Protein AF-A0A6C0LXQ4-F1 (afdb_monomer)

Mean predicted aligned error: 10.53 Å

pLDDT: mean 84.61, std 10.76, range [49.88, 97.81]

Foldseek 3Di:
DVVVVVVVVVVVVVVCPPPVNVVVCCVVPVVVVCVVVCVVCVVVVVVVVVVVVVVVVVVVVVVVVVVVVVVVVVVVD

Radius of gyration: 28.53 Å; Cα contacts (8 Å, |Δi|>4): 8; chains: 1; bounding box: 80×29×54 Å

Solvent-accessible surface area (backbone atoms only — not comparable to full-atom values): 4245 Å² total; per-residue (Å²): 118,68,65,62,54,52,52,51,50,50,54,49,50,56,55,45,65,35,64,77,43,42,55,46,45,40,63,72,48,48,45,54,51,50,52,54,51,49,63,62,44,46,63,54,52,50,53,51,49,52,52,47,52,51,53,50,52,50,51,51,50,53,51,52,51,52,54,53,51,55,55,54,59,66,72,77,110

Secondary structure (DSSP, 8-state):
-HHHHHHHHHHHHHHHTSHHHHHHHIIIIIHHHHHHHHHHHHHHHHHHHHHHHHHHHHHHHHHHHHHHHHHHHHH--

Organism: NCBI:txid1070528

Sequence (77 aa):
MSSIITELLNKLLVEFKKEKNMTRIQKEVVDPIIHYSFKQMYPYILVTLILFCLTFILALLILLLLLKNNKYTNSLS

Structure (mmCIF, N/CA/C/O backbone):
data_AF-A0A6C0LXQ4-F1
#
_entry.id   AF-A0A6C0LXQ4-F1
#
loop_
_atom_site.group_PDB
_atom_site.id
_atom_site.type_symbol
_atom_site.label_atom_id
_atom_site.label_alt_id
_atom_site.label_comp_id
_atom_site.label_asym_id
_atom_site.label_entity_id
_atom_site.label_seq_id
_atom_site.pdbx_PDB_ins_code
_atom_site.Cartn_x
_atom_site.Cartn_y
_atom_site.Cartn_z
_atom_site.occupancy
_atom_site.B_iso_or_equiv
_atom_site.auth_seq_id
_atom_site.auth_comp_id
_atom_site.auth_asym_id
_atom_site.auth_atom_id
_atom_site.pdbx_PDB_model_num
ATOM 1 N N . MET A 1 1 ? -45.030 9.782 12.761 1.00 52.12 1 MET A N 1
ATOM 2 C CA . MET A 1 1 ? -44.436 8.452 12.488 1.00 52.12 1 MET A CA 1
ATOM 3 C C . MET A 1 1 ? -42.927 8.537 12.256 1.00 52.12 1 MET A C 1
ATOM 5 O O . MET A 1 1 ? -42.209 7.725 12.818 1.00 52.12 1 MET A O 1
ATOM 9 N N . SER A 1 2 ? -42.422 9.550 11.539 1.00 71.19 2 SER A N 1
ATOM 10 C CA . SER A 1 2 ? -40.975 9.790 11.387 1.00 71.19 2 SER A CA 1
ATOM 11 C C . SER A 1 2 ? -40.253 10.173 12.689 1.00 71.1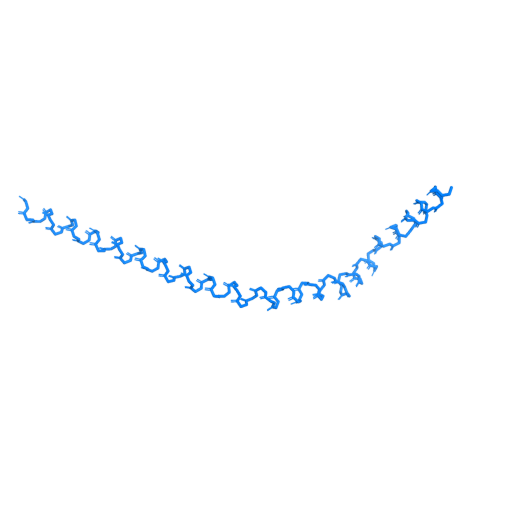9 2 SER A C 1
ATOM 13 O O . SER A 1 2 ? -39.136 9.720 12.896 1.00 71.19 2 SER A O 1
ATOM 15 N N . SER A 1 3 ? -40.879 10.932 13.599 1.00 76.25 3 SER A N 1
ATOM 16 C CA . SER A 1 3 ? -40.219 11.392 14.839 1.00 76.25 3 SER A CA 1
ATOM 17 C C . SER A 1 3 ? -39.764 10.256 15.761 1.00 76.25 3 SER A C 1
ATOM 19 O O . SER A 1 3 ? -38.675 10.323 16.320 1.00 76.25 3 SER A O 1
ATOM 21 N N . ILE A 1 4 ? -40.559 9.188 15.862 1.00 82.31 4 ILE A N 1
ATOM 22 C CA . ILE A 1 4 ? -40.269 8.016 16.702 1.00 82.31 4 ILE A CA 1
ATOM 23 C C . ILE A 1 4 ? -39.069 7.242 16.142 1.00 82.31 4 ILE A C 1
ATOM 25 O O . ILE A 1 4 ? -38.214 6.778 16.891 1.00 82.31 4 ILE A O 1
ATOM 29 N N . ILE A 1 5 ? -38.978 7.140 14.812 1.00 83.12 5 ILE A N 1
ATOM 30 C CA . ILE A 1 5 ? -37.847 6.505 14.126 1.00 83.12 5 ILE A CA 1
ATOM 31 C C . ILE A 1 5 ? -36.574 7.326 14.357 1.00 83.12 5 ILE A C 1
ATOM 33 O O . ILE A 1 5 ? -35.524 6.757 14.645 1.00 83.12 5 ILE A O 1
ATOM 37 N N . THR A 1 6 ? -36.668 8.656 14.303 1.00 83.50 6 THR A N 1
ATOM 38 C CA . THR A 1 6 ? -35.535 9.548 14.570 1.00 83.50 6 THR A CA 1
ATOM 39 C C . THR A 1 6 ? -35.072 9.477 16.028 1.00 83.50 6 THR A C 1
ATOM 41 O O . THR A 1 6 ? -33.871 9.446 16.284 1.00 83.50 6 THR A O 1
ATOM 44 N N . GLU A 1 7 ? -35.987 9.398 16.998 1.00 84.00 7 GLU A N 1
ATOM 45 C CA . GLU A 1 7 ? -35.638 9.215 18.415 1.00 84.00 7 GLU A CA 1
ATOM 46 C C . GLU A 1 7 ? -34.999 7.852 18.696 1.00 84.00 7 GLU A C 1
ATOM 48 O O . GLU A 1 7 ? -34.007 7.777 19.425 1.00 84.00 7 GLU A O 1
ATOM 53 N N . LEU A 1 8 ? -35.520 6.781 18.090 1.00 83.25 8 LEU A N 1
ATOM 54 C CA . LEU A 1 8 ? -34.924 5.447 18.173 1.00 83.25 8 LEU A CA 1
ATOM 55 C C . LEU A 1 8 ? -33.523 5.420 17.557 1.00 83.25 8 LEU A C 1
ATOM 57 O O . LEU A 1 8 ? -32.598 4.901 18.181 1.00 83.25 8 LEU A O 1
ATOM 61 N N . LEU A 1 9 ? -33.340 6.031 16.383 1.00 81.19 9 LEU A N 1
ATOM 62 C CA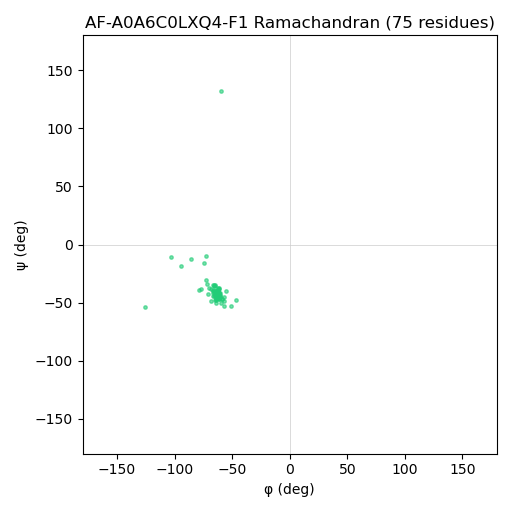 . LEU A 1 9 ? -32.029 6.178 15.748 1.00 81.19 9 LEU A CA 1
ATOM 63 C C . LEU A 1 9 ? -31.064 6.987 16.615 1.00 81.19 9 LEU A C 1
ATOM 65 O O . LEU A 1 9 ? -29.910 6.596 16.754 1.00 81.19 9 LEU A O 1
ATOM 69 N N . ASN A 1 10 ? -31.523 8.069 17.244 1.00 82.38 10 ASN A N 1
ATOM 70 C CA . ASN A 1 10 ? -30.691 8.870 18.140 1.00 82.38 10 ASN A CA 1
ATOM 71 C C . ASN A 1 10 ? -30.259 8.084 19.382 1.00 82.38 10 ASN A C 1
ATOM 73 O O . ASN A 1 10 ? -29.084 8.120 19.746 1.00 82.38 10 ASN A O 1
ATOM 77 N N . LYS A 1 11 ? -31.164 7.326 20.012 1.00 80.94 11 LYS A N 1
ATOM 78 C CA . LYS A 1 11 ? -30.810 6.450 21.141 1.00 80.94 11 LYS A CA 1
ATOM 79 C C . LYS A 1 11 ? -29.822 5.361 20.736 1.00 80.94 11 LYS A C 1
ATOM 81 O O . LYS A 1 11 ? -28.833 5.154 21.437 1.00 80.94 11 LYS A O 1
ATOM 86 N N . LEU A 1 12 ? -30.053 4.725 19.588 1.00 78.69 12 LEU A N 1
ATOM 87 C CA . LEU A 1 12 ? -29.145 3.726 19.034 1.00 78.69 12 LEU A CA 1
ATOM 88 C C . LEU A 1 12 ? -27.777 4.327 18.722 1.00 78.69 12 LEU A C 1
ATOM 90 O O . LEU A 1 12 ? -26.777 3.723 19.079 1.00 78.69 12 LEU A O 1
ATOM 94 N N . LEU A 1 13 ? -27.707 5.529 18.144 1.00 77.38 13 LEU A N 1
ATOM 95 C CA . LEU A 1 13 ? -26.451 6.235 17.871 1.00 77.38 13 LEU A CA 1
ATOM 96 C C . LEU A 1 13 ? -25.677 6.571 19.149 1.00 77.38 13 LEU A C 1
ATOM 98 O O . LEU A 1 13 ? -24.453 6.440 19.172 1.00 77.38 13 LEU A O 1
ATOM 102 N N . VAL A 1 14 ? -26.368 6.981 20.215 1.00 81.31 14 VAL A N 1
ATOM 103 C CA . VAL A 1 14 ? -25.748 7.229 21.527 1.00 81.31 14 VAL A CA 1
ATOM 104 C C . VAL A 1 14 ? -25.176 5.935 22.111 1.00 81.31 14 VAL A C 1
ATOM 106 O O . VAL A 1 14 ? -24.070 5.939 22.649 1.00 81.31 14 VAL A O 1
ATOM 109 N N . GLU A 1 15 ? -25.876 4.809 21.964 1.00 76.12 15 GLU A N 1
ATOM 110 C CA . GLU A 1 15 ? -25.371 3.495 22.373 1.00 76.12 15 GLU A CA 1
ATOM 111 C C . GLU A 1 15 ? -24.257 2.956 21.474 1.00 76.12 15 GLU A C 1
ATOM 113 O O . GLU A 1 15 ? -23.338 2.305 21.967 1.00 76.12 15 GLU A O 1
ATOM 118 N N . PHE A 1 16 ? -24.296 3.249 20.177 1.00 74.50 16 PHE A N 1
ATOM 119 C CA . PHE A 1 16 ? -23.261 2.879 19.213 1.00 74.50 16 PHE A CA 1
ATOM 120 C C . PHE A 1 16 ? -21.953 3.621 19.493 1.00 74.50 16 PHE A C 1
ATOM 122 O O . PHE A 1 16 ? -20.876 3.036 19.419 1.00 74.50 16 PHE A O 1
ATOM 129 N N . LYS A 1 17 ? -22.053 4.902 19.868 1.00 74.75 17 LYS A N 1
ATOM 130 C CA . LYS A 1 17 ? -20.909 5.754 20.213 1.00 74.75 17 LYS A CA 1
ATOM 131 C C . LYS A 1 17 ? -20.265 5.425 21.559 1.00 74.75 17 LYS A C 1
ATOM 133 O O . LYS A 1 17 ? -19.191 5.956 21.833 1.00 74.75 17 LYS A O 1
ATOM 138 N N . LYS A 1 18 ? -20.866 4.575 22.401 1.00 86.44 18 LYS A N 1
ATOM 139 C CA . LYS A 1 18 ? -20.182 4.090 23.611 1.00 86.44 18 LYS A CA 1
ATOM 140 C C . LYS A 1 18 ? -18.907 3.364 23.193 1.00 86.44 18 LYS A C 1
ATOM 142 O O . LYS A 1 18 ? -18.968 2.481 22.340 1.00 86.44 18 LYS A O 1
ATOM 147 N N . GLU A 1 19 ? -17.784 3.689 23.835 1.00 75.06 19 GLU A N 1
ATOM 148 C CA . GLU A 1 19 ? -16.463 3.139 23.491 1.00 75.06 19 GLU A CA 1
ATOM 149 C C . GLU A 1 19 ? -16.496 1.624 23.297 1.00 75.06 19 GLU A C 1
ATOM 151 O O . GLU A 1 19 ? -16.063 1.140 22.261 1.00 75.06 19 GLU A O 1
ATOM 156 N N . LYS A 1 20 ? -17.121 0.887 24.223 1.00 77.25 20 LYS A N 1
ATOM 157 C CA . LYS A 1 20 ? -17.250 -0.578 24.164 1.00 77.25 20 LYS A CA 1
ATOM 158 C C . LYS A 1 20 ? -17.890 -1.092 22.866 1.00 77.25 20 LYS A C 1
ATOM 160 O O . LYS A 1 20 ? -17.469 -2.122 22.343 1.00 77.25 20 LYS A O 1
ATOM 165 N N . ASN A 1 21 ? -18.911 -0.401 22.361 1.00 77.19 21 ASN A N 1
ATOM 166 C CA . ASN A 1 21 ? -19.598 -0.779 21.128 1.00 77.19 21 ASN A CA 1
ATOM 167 C C . ASN A 1 21 ? -18.782 -0.353 19.908 1.00 77.19 21 ASN A C 1
ATOM 169 O O . ASN A 1 21 ? -18.633 -1.148 18.984 1.00 77.19 21 ASN A O 1
ATOM 173 N N . MET A 1 22 ? -18.162 0.829 19.954 1.00 79.19 22 MET A N 1
ATOM 174 C CA . MET A 1 22 ? -17.232 1.305 18.928 1.00 79.19 22 MET A CA 1
ATOM 175 C C . MET A 1 22 ? -16.065 0.327 18.718 1.00 79.19 22 MET A C 1
ATOM 177 O O . MET A 1 22 ? -15.752 -0.019 17.581 1.00 79.19 22 MET A O 1
ATOM 181 N N . THR A 1 23 ? -15.463 -0.186 19.798 1.00 80.50 23 THR A N 1
ATOM 182 C CA . THR A 1 23 ? -14.376 -1.177 19.712 1.00 80.50 23 THR A CA 1
ATOM 183 C C . THR A 1 23 ? -14.857 -2.493 19.104 1.00 80.50 23 THR A C 1
ATOM 185 O O . THR A 1 23 ? -14.123 -3.154 18.372 1.00 80.50 23 THR A O 1
ATOM 188 N N . ARG A 1 24 ? -16.105 -2.880 19.392 1.00 80.75 24 ARG A N 1
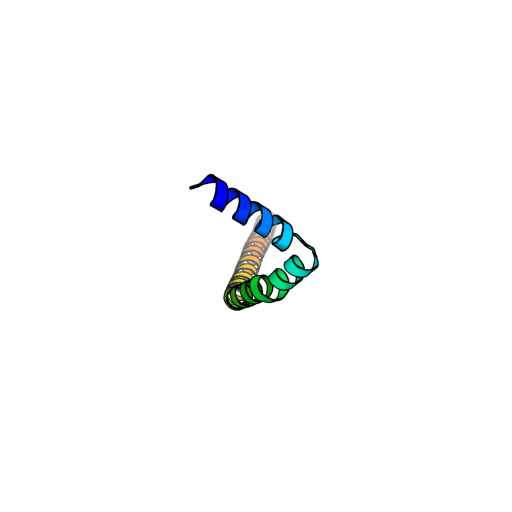ATOM 189 C CA . ARG A 1 24 ? -16.738 -4.072 18.821 1.00 80.75 24 ARG A CA 1
ATOM 190 C C . ARG A 1 24 ? -16.970 -3.926 17.322 1.00 80.75 24 ARG A C 1
ATOM 192 O O . ARG A 1 24 ? -16.630 -4.830 16.576 1.00 80.75 24 ARG A O 1
ATOM 199 N N . ILE A 1 25 ? -17.472 -2.776 16.878 1.00 82.19 25 ILE A N 1
ATOM 200 C CA . ILE A 1 25 ? -17.672 -2.469 15.455 1.00 82.19 25 ILE A CA 1
ATOM 201 C C . ILE A 1 25 ? -16.331 -2.414 14.727 1.00 82.19 25 ILE A C 1
ATOM 203 O O . ILE A 1 25 ? -16.216 -2.928 13.618 1.00 82.19 25 ILE A O 1
ATOM 207 N N . GLN A 1 26 ? -15.3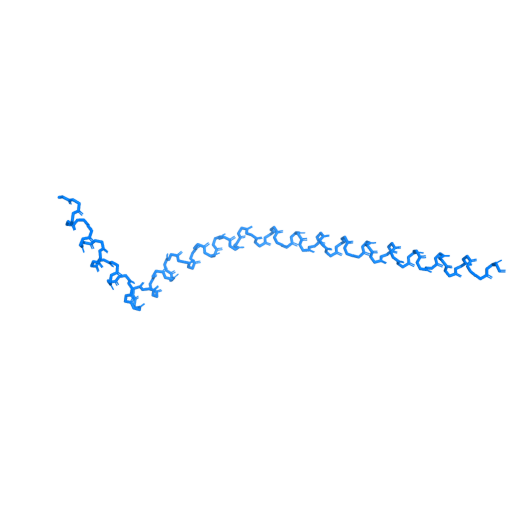02 -1.842 15.356 1.00 81.56 26 GLN A N 1
ATOM 208 C CA . GLN A 1 26 ? -13.955 -1.881 14.801 1.00 81.56 26 GLN A CA 1
ATOM 209 C C . GLN A 1 26 ? -13.495 -3.320 14.560 1.00 81.56 26 GLN A C 1
ATOM 211 O O . GLN A 1 26 ? -13.167 -3.661 13.432 1.00 81.56 26 GLN A O 1
ATOM 216 N N . LYS A 1 27 ? -13.568 -4.186 15.574 1.00 83.44 27 LYS A N 1
ATOM 217 C CA . LYS A 1 27 ? -13.110 -5.578 15.451 1.00 83.44 27 LYS A CA 1
ATOM 218 C C . LYS A 1 27 ? -13.976 -6.461 14.554 1.00 83.44 27 LYS A C 1
ATOM 220 O O . LYS A 1 27 ? -13.456 -7.333 13.871 1.00 83.44 27 LYS A O 1
ATOM 225 N N . GLU A 1 28 ? -15.292 -6.288 14.587 1.00 84.38 28 GLU A N 1
ATOM 226 C CA . GLU A 1 28 ? -16.227 -7.190 13.902 1.00 84.38 28 GLU A CA 1
ATOM 227 C C . GLU A 1 28 ? -16.623 -6.704 12.502 1.00 84.38 28 GLU A C 1
ATOM 229 O O . GLU A 1 28 ? -17.088 -7.504 11.696 1.00 84.38 28 GLU A O 1
ATOM 234 N N . VAL A 1 29 ? -16.433 -5.417 12.185 1.00 82.56 29 VAL A N 1
ATOM 235 C CA . VAL A 1 29 ? -16.840 -4.827 10.897 1.00 82.56 29 VAL A CA 1
ATOM 236 C C . VAL A 1 29 ? -15.671 -4.137 10.203 1.00 82.56 29 VAL A C 1
ATOM 238 O O . VAL A 1 29 ? -15.372 -4.455 9.055 1.00 82.56 29 VAL A O 1
ATOM 241 N N . VAL A 1 30 ? -14.980 -3.218 10.879 1.00 86.06 30 VAL A N 1
ATOM 242 C CA . VAL A 1 30 ? -13.906 -2.434 10.243 1.00 86.06 30 VAL A CA 1
ATOM 243 C C . VAL A 1 30 ? -12.705 -3.319 9.903 1.00 86.06 30 VAL A C 1
ATOM 245 O O . VAL A 1 30 ? -12.259 -3.311 8.759 1.00 86.06 30 VAL A O 1
ATOM 248 N N . ASP A 1 31 ? -12.232 -4.130 10.846 1.00 85.25 31 ASP A N 1
ATOM 249 C CA . ASP A 1 31 ? -11.109 -5.053 10.669 1.00 85.25 31 ASP A CA 1
ATOM 250 C C . ASP A 1 31 ? -11.329 -6.048 9.519 1.00 85.25 31 ASP A C 1
ATOM 252 O O . ASP A 1 31 ? -10.441 -6.151 8.673 1.00 85.25 31 ASP A O 1
ATOM 256 N N . PRO A 1 32 ? -12.470 -6.758 9.394 1.00 86.00 32 PRO A N 1
ATOM 257 C CA . PRO A 1 32 ? -12.685 -7.652 8.259 1.00 86.00 32 PRO A CA 1
ATOM 258 C C . PRO A 1 32 ? -12.797 -6.909 6.925 1.00 86.00 32 PRO A C 1
ATOM 260 O O . PRO A 1 32 ? -12.296 -7.420 5.924 1.00 86.00 32 PRO A O 1
ATOM 263 N N . ILE A 1 33 ? -13.384 -5.706 6.888 1.00 86.69 33 ILE A N 1
ATOM 264 C CA . ILE A 1 33 ? -13.439 -4.889 5.664 1.00 86.69 33 ILE A CA 1
ATOM 265 C C . ILE A 1 33 ? -12.033 -4.466 5.242 1.00 86.69 33 ILE A C 1
ATOM 267 O O . ILE A 1 33 ? -11.670 -4.627 4.075 1.00 86.69 33 ILE A O 1
ATOM 271 N N . ILE A 1 34 ? -11.230 -3.960 6.180 1.00 86.88 34 ILE A N 1
ATOM 272 C CA . ILE A 1 34 ? -9.827 -3.617 5.944 1.00 86.88 34 ILE A CA 1
ATOM 273 C C . ILE A 1 34 ? -9.080 -4.872 5.497 1.00 86.88 34 ILE A C 1
ATOM 275 O O . ILE A 1 34 ? -8.445 -4.859 4.450 1.00 86.88 34 ILE A O 1
ATOM 279 N N . HIS A 1 35 ? -9.203 -5.987 6.210 1.00 87.94 35 HIS A N 1
ATOM 280 C CA . HIS A 1 35 ? -8.494 -7.217 5.879 1.00 87.94 35 HIS A CA 1
ATOM 281 C C . HIS A 1 35 ? -8.823 -7.713 4.466 1.00 87.94 35 HIS A C 1
ATOM 283 O O . HIS A 1 35 ? -7.910 -8.005 3.698 1.00 87.94 35 HIS A O 1
ATOM 289 N N . TYR A 1 36 ? -10.101 -7.758 4.081 1.00 84.44 36 TYR A N 1
ATOM 290 C CA . TYR A 1 36 ? -10.504 -8.151 2.728 1.00 84.44 36 TYR A CA 1
ATOM 291 C C . TYR A 1 36 ? -10.035 -7.159 1.662 1.00 84.44 36 TYR A C 1
ATOM 293 O O . TYR A 1 36 ? -9.503 -7.580 0.632 1.00 84.44 36 TYR A O 1
ATOM 301 N N . SER A 1 37 ? -10.190 -5.859 1.919 1.00 84.88 37 SER A N 1
ATOM 302 C CA . SER A 1 37 ? -9.805 -4.807 0.974 1.00 84.88 37 SER A CA 1
ATOM 303 C C . SER A 1 37 ? -8.297 -4.817 0.748 1.00 84.88 37 SER A C 1
ATOM 305 O O . SER A 1 37 ? -7.840 -4.915 -0.385 1.00 84.88 37 SER A O 1
ATOM 307 N N . PHE A 1 38 ? -7.505 -4.822 1.821 1.00 84.00 38 PHE A N 1
ATOM 308 C CA . PHE A 1 38 ? -6.048 -4.875 1.737 1.00 84.00 38 PHE A CA 1
ATOM 309 C C . PHE A 1 38 ? -5.552 -6.199 1.158 1.00 84.00 38 PHE A C 1
ATOM 311 O O . PHE A 1 38 ? -4.593 -6.186 0.396 1.00 84.00 38 PHE A O 1
ATOM 318 N N . LYS A 1 39 ? -6.212 -7.332 1.431 1.00 84.81 39 LYS A N 1
ATOM 319 C CA . LYS A 1 39 ? -5.860 -8.623 0.821 1.00 84.81 39 LYS A CA 1
ATOM 320 C C . LYS A 1 39 ? -6.024 -8.605 -0.698 1.00 84.81 39 LYS A C 1
ATOM 322 O O . LYS A 1 39 ? -5.188 -9.170 -1.397 1.00 84.81 39 LYS A O 1
ATOM 327 N N . GLN A 1 40 ? -7.067 -7.951 -1.211 1.00 87.50 40 GLN A N 1
ATOM 328 C CA . GLN A 1 40 ? -7.240 -7.777 -2.653 1.00 87.50 40 GLN A CA 1
ATOM 329 C C . GLN A 1 40 ? -6.325 -6.697 -3.221 1.00 87.50 40 GLN A C 1
ATOM 331 O O . GLN A 1 40 ? -5.784 -6.890 -4.300 1.00 87.50 40 GLN A O 1
ATOM 336 N N . MET A 1 41 ? -6.106 -5.590 -2.511 1.00 88.19 41 MET A N 1
ATOM 337 C CA . MET A 1 41 ? -5.270 -4.483 -2.983 1.00 88.19 41 MET A CA 1
ATOM 338 C C . MET A 1 41 ? -3.775 -4.812 -2.967 1.00 88.19 41 MET A C 1
ATOM 340 O O . MET A 1 41 ? -3.048 -4.316 -3.822 1.00 88.19 41 MET A O 1
ATOM 344 N N . TYR A 1 42 ? -3.308 -5.657 -2.043 1.00 86.25 42 TYR A N 1
ATOM 345 C CA . TYR A 1 42 ? -1.898 -6.027 -1.896 1.00 86.25 42 TYR A CA 1
ATOM 346 C C . TYR A 1 42 ? -1.239 -6.497 -3.205 1.00 86.25 42 TYR A C 1
ATOM 348 O O . TYR A 1 42 ? -0.223 -5.906 -3.574 1.00 86.25 42 TYR A O 1
ATOM 356 N N . PRO A 1 43 ? -1.784 -7.475 -3.963 1.00 91.50 43 PRO A N 1
ATOM 357 C CA . PRO A 1 43 ? -1.182 -7.884 -5.232 1.00 91.50 43 PRO A CA 1
ATOM 358 C C . PRO A 1 43 ? -1.133 -6.746 -6.260 1.00 91.50 43 PRO A C 1
ATOM 360 O O . PRO A 1 43 ? -0.136 -6.615 -6.964 1.00 91.50 43 PRO A O 1
ATOM 363 N N . TYR A 1 44 ? -2.150 -5.880 -6.325 1.00 93.06 44 TYR A N 1
ATOM 364 C CA . TYR A 1 44 ? -2.154 -4.753 -7.265 1.00 93.06 44 TYR A CA 1
ATOM 365 C C . TYR A 1 44 ? -1.150 -3.668 -6.880 1.00 93.06 44 TYR A C 1
ATOM 367 O O . TYR A 1 44 ? -0.437 -3.168 -7.749 1.00 93.06 44 TYR A O 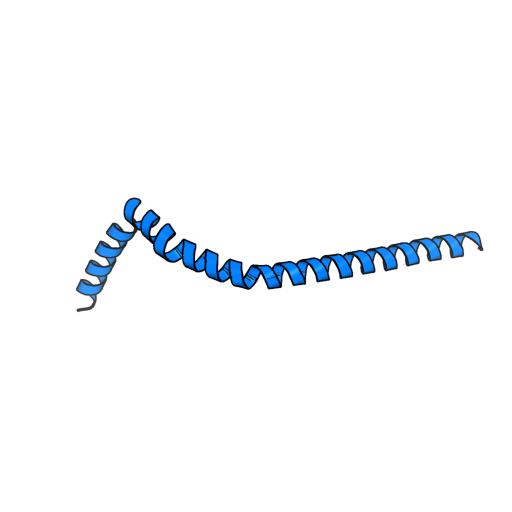1
ATOM 375 N N . ILE A 1 45 ? -1.059 -3.322 -5.593 1.00 93.12 45 ILE A N 1
ATOM 376 C CA . ILE A 1 45 ? -0.067 -2.366 -5.085 1.00 93.12 45 ILE A CA 1
ATOM 377 C C . ILE A 1 45 ? 1.337 -2.907 -5.342 1.00 93.12 45 ILE A C 1
ATOM 379 O O . ILE A 1 45 ? 2.193 -2.165 -5.812 1.00 93.12 45 ILE A O 1
ATOM 383 N N . LEU A 1 46 ? 1.564 -4.200 -5.101 1.00 93.44 46 LEU A N 1
ATOM 384 C CA . LEU A 1 46 ? 2.858 -4.838 -5.313 1.00 93.44 46 LEU A CA 1
ATOM 385 C C . LEU A 1 46 ? 3.260 -4.837 -6.795 1.00 93.44 46 LEU A C 1
ATOM 387 O O . LEU A 1 46 ? 4.371 -4.427 -7.120 1.00 93.44 46 LEU A O 1
ATOM 391 N N . 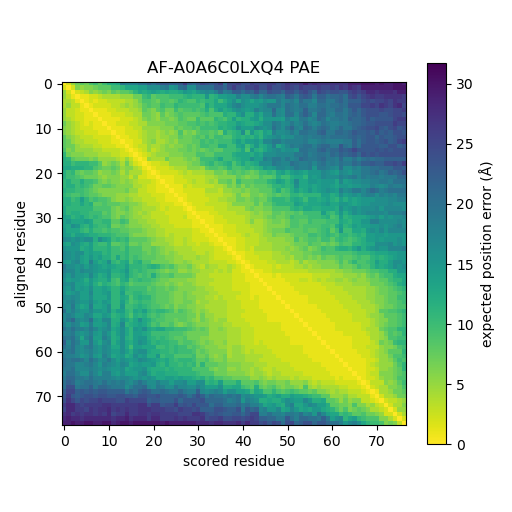VAL A 1 47 ? 2.352 -5.207 -7.704 1.00 95.06 47 VAL A N 1
ATOM 392 C CA . VAL A 1 47 ? 2.602 -5.137 -9.156 1.00 95.06 47 VAL A CA 1
ATOM 393 C C . VAL A 1 47 ? 2.847 -3.697 -9.607 1.00 95.06 47 VAL A C 1
ATOM 395 O O . VAL A 1 47 ? 3.796 -3.437 -10.343 1.00 95.06 47 VAL A O 1
ATOM 398 N N . THR A 1 48 ? 2.038 -2.748 -9.135 1.00 96.00 48 THR A N 1
ATOM 399 C CA . T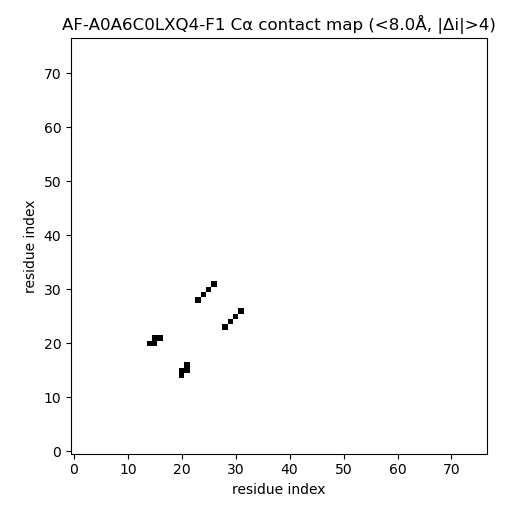HR A 1 48 ? 2.193 -1.324 -9.469 1.00 96.00 48 THR A CA 1
ATOM 400 C C . THR A 1 48 ? 3.531 -0.784 -8.979 1.00 96.00 48 THR A C 1
ATOM 402 O O . THR A 1 48 ? 4.200 -0.058 -9.709 1.00 96.00 48 THR A O 1
ATOM 405 N N . LEU A 1 49 ? 3.958 -1.174 -7.777 1.00 96.69 49 LEU A N 1
ATOM 406 C CA . LEU A 1 49 ? 5.242 -0.778 -7.211 1.00 96.69 49 LEU A CA 1
ATOM 407 C C . LEU A 1 49 ? 6.410 -1.340 -8.028 1.00 96.69 49 LEU A C 1
ATOM 409 O O . LEU A 1 49 ? 7.342 -0.604 -8.334 1.00 96.69 49 LEU A O 1
ATOM 413 N N . ILE A 1 50 ? 6.341 -2.610 -8.441 1.00 96.88 50 ILE A N 1
ATOM 414 C CA . ILE A 1 50 ? 7.357 -3.222 -9.312 1.00 96.88 50 ILE A CA 1
ATOM 415 C C . ILE A 1 50 ? 7.430 -2.488 -10.653 1.00 96.88 50 ILE A C 1
ATOM 417 O O . ILE A 1 50 ? 8.521 -2.138 -11.102 1.00 96.88 50 ILE A O 1
ATOM 421 N N . LEU A 1 51 ? 6.280 -2.220 -11.280 1.00 97.44 51 LEU A N 1
ATOM 422 C CA . LEU A 1 51 ? 6.220 -1.474 -12.538 1.00 97.44 51 LEU A CA 1
ATOM 423 C C . LEU A 1 51 ? 6.787 -0.063 -12.379 1.00 97.44 51 LEU A C 1
ATOM 425 O O . LEU A 1 51 ? 7.545 0.385 -13.234 1.00 97.44 51 LEU A O 1
ATOM 429 N N . PHE A 1 52 ? 6.477 0.612 -11.274 1.00 97.81 52 PHE A N 1
ATOM 430 C CA . PHE A 1 52 ? 7.012 1.931 -10.962 1.00 97.81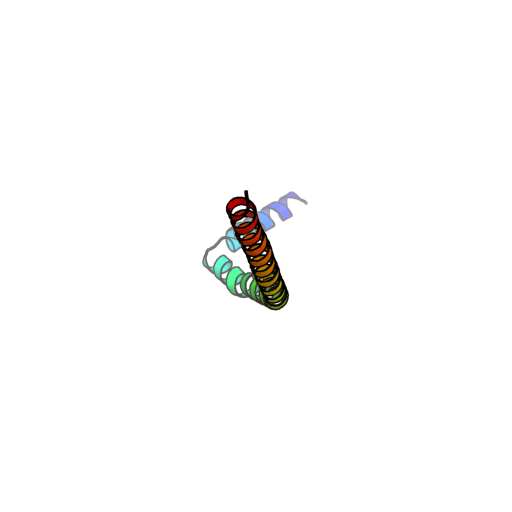 52 PHE A CA 1
ATOM 431 C C . PHE A 1 52 ? 8.533 1.908 -10.772 1.00 97.81 52 PHE A C 1
ATOM 433 O O . PHE A 1 52 ? 9.238 2.747 -11.324 1.00 97.81 52 PHE A O 1
ATOM 440 N N . CYS A 1 53 ? 9.071 0.923 -10.050 1.00 97.69 53 CYS A N 1
ATOM 441 C CA . CYS A 1 53 ? 10.517 0.758 -9.917 1.00 97.69 53 CYS A CA 1
ATOM 442 C C . CYS A 1 53 ? 11.181 0.500 -11.275 1.00 97.69 53 CYS A C 1
ATOM 444 O O . CYS A 1 53 ? 12.231 1.072 -11.563 1.00 97.69 53 CYS A O 1
ATOM 446 N N . LEU A 1 54 ? 10.568 -0.323 -12.128 1.00 97.56 54 LEU A N 1
ATOM 447 C CA . LEU A 1 54 ? 11.097 -0.627 -13.453 1.00 97.56 54 LEU A CA 1
ATOM 448 C C . LEU A 1 54 ? 11.131 0.617 -14.350 1.00 97.56 54 LEU A C 1
ATOM 450 O O . LEU A 1 54 ? 12.160 0.902 -14.964 1.00 97.56 54 LEU A O 1
ATOM 454 N N . THR A 1 55 ? 10.039 1.384 -14.400 1.00 97.19 55 THR A N 1
ATOM 455 C CA . THR A 1 55 ? 9.986 2.632 -15.176 1.00 97.19 55 THR A CA 1
ATOM 456 C C . THR A 1 55 ? 10.940 3.681 -14.617 1.00 97.19 55 THR A C 1
ATOM 458 O O . THR A 1 55 ? 11.579 4.393 -15.389 1.00 97.19 55 THR A O 1
ATOM 461 N N . PHE A 1 56 ? 11.110 3.735 -13.296 1.00 97.62 56 PHE A N 1
ATOM 462 C CA . PHE A 1 56 ? 12.070 4.618 -12.645 1.00 97.62 56 PHE A CA 1
ATOM 463 C C . PHE A 1 56 ? 13.517 4.281 -13.029 1.00 97.62 56 PHE A C 1
ATOM 465 O O . PHE A 1 56 ? 14.276 5.170 -13.416 1.00 97.62 56 PHE A O 1
ATOM 472 N N . ILE A 1 57 ? 13.893 2.998 -13.004 1.00 97.62 57 ILE A N 1
ATOM 473 C CA . ILE A 1 57 ? 15.216 2.544 -13.458 1.00 97.62 57 ILE A CA 1
ATOM 474 C C . ILE A 1 57 ? 15.420 2.892 -14.936 1.00 97.62 57 ILE A C 1
ATOM 476 O O . ILE A 1 57 ? 16.477 3.402 -15.308 1.00 97.62 57 ILE A O 1
ATOM 480 N N . LEU A 1 58 ? 14.408 2.669 -15.777 1.00 97.62 58 LEU A N 1
ATOM 481 C CA . LEU A 1 58 ? 14.476 2.995 -17.199 1.00 97.62 58 LEU A CA 1
ATOM 482 C C . LEU A 1 58 ? 14.707 4.497 -17.426 1.00 97.62 58 LEU A C 1
ATOM 484 O O . LEU A 1 58 ? 15.570 4.879 -18.214 1.00 97.62 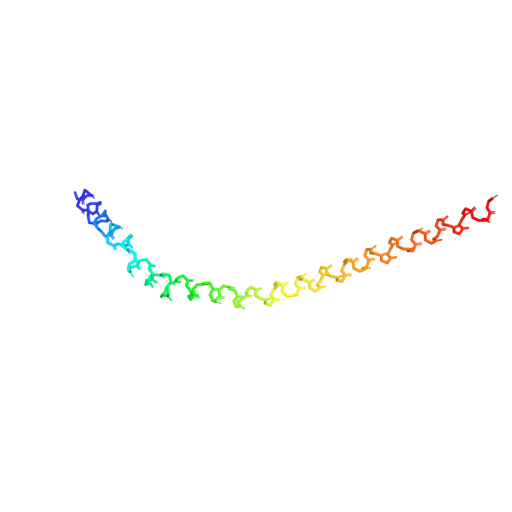58 LEU A O 1
ATOM 488 N N . ALA A 1 59 ? 13.987 5.347 -16.692 1.00 97.62 59 ALA A N 1
ATOM 489 C CA . ALA A 1 59 ? 14.156 6.794 -16.745 1.00 97.62 59 ALA A CA 1
ATOM 490 C C . ALA A 1 59 ? 15.572 7.218 -16.324 1.00 97.62 59 ALA A C 1
ATOM 492 O O . ALA A 1 59 ? 16.192 8.044 -16.997 1.00 97.62 59 ALA A O 1
ATOM 493 N N . LEU A 1 60 ? 16.120 6.613 -15.263 1.00 97.00 60 LEU A N 1
ATOM 494 C CA . LEU A 1 60 ? 17.498 6.857 -14.833 1.00 97.00 60 LEU A CA 1
ATOM 495 C C . LEU A 1 60 ? 18.519 6.445 -15.898 1.00 97.00 60 LEU A C 1
ATOM 497 O O . LEU A 1 60 ? 19.465 7.188 -16.147 1.00 97.00 60 LEU A O 1
ATOM 501 N N . LEU A 1 61 ? 18.330 5.299 -16.558 1.00 96.88 61 LEU A N 1
ATOM 502 C CA . LEU A 1 61 ? 19.219 4.851 -17.634 1.00 96.88 61 LEU A CA 1
ATOM 503 C C . LEU A 1 61 ? 19.213 5.818 -18.820 1.00 96.88 61 LEU A C 1
ATOM 505 O O . LEU A 1 61 ? 20.278 6.176 -19.322 1.00 96.88 61 LEU A O 1
ATOM 509 N N . ILE A 1 62 ? 18.029 6.269 -19.241 1.00 96.69 62 ILE A N 1
ATOM 510 C CA . ILE A 1 62 ? 17.881 7.253 -20.322 1.00 96.69 62 ILE A CA 1
ATOM 511 C C . ILE A 1 62 ? 18.593 8.556 -19.950 1.00 96.69 62 ILE A C 1
ATOM 513 O O . ILE A 1 62 ? 19.345 9.108 -20.755 1.00 96.69 62 ILE A O 1
ATOM 517 N N . LEU A 1 63 ? 18.409 9.021 -18.714 1.00 96.25 63 LEU A N 1
ATOM 518 C CA . LEU A 1 63 ? 19.063 10.219 -18.200 1.00 96.25 63 LEU A CA 1
ATOM 519 C C . LEU A 1 63 ? 20.593 10.064 -18.195 1.00 96.25 63 LEU A C 1
ATOM 521 O O . LEU A 1 63 ? 21.299 10.933 -18.706 1.00 96.25 63 LEU A O 1
ATOM 525 N N . LEU A 1 64 ? 21.121 8.941 -17.703 1.00 95.25 64 LEU A N 1
ATOM 526 C CA . LEU A 1 64 ? 22.562 8.664 -17.712 1.00 95.25 64 LEU A CA 1
ATOM 527 C C . LEU A 1 64 ? 23.138 8.597 -19.131 1.00 95.25 64 LEU A C 1
ATOM 529 O O . LEU A 1 64 ? 24.227 9.120 -19.376 1.00 95.25 64 LEU A O 1
ATOM 533 N N . LEU A 1 65 ? 22.412 7.987 -20.070 1.00 94.75 65 LEU A N 1
ATOM 534 C CA . LEU A 1 65 ? 22.807 7.916 -21.475 1.00 94.75 65 LEU A CA 1
ATOM 535 C C . LEU A 1 65 ? 22.905 9.318 -22.093 1.00 94.75 65 LEU A C 1
ATOM 537 O O . LEU A 1 65 ? 23.908 9.639 -22.731 1.00 94.75 65 LEU A O 1
ATOM 541 N N . LEU A 1 66 ? 21.904 10.168 -21.849 1.00 94.50 66 LEU A N 1
ATOM 542 C CA . LEU A 1 66 ? 21.887 11.567 -22.284 1.00 94.50 66 LEU A CA 1
ATOM 543 C C . LEU A 1 66 ? 23.074 12.356 -21.723 1.00 94.50 66 LEU A C 1
ATOM 545 O O . LEU A 1 66 ? 23.771 13.035 -22.478 1.00 94.50 66 LEU A O 1
ATOM 549 N N . LEU A 1 67 ? 23.349 12.227 -20.423 1.00 92.56 67 LEU A N 1
ATOM 550 C CA . LEU A 1 67 ? 24.496 12.882 -19.790 1.00 92.56 67 LEU A CA 1
ATOM 551 C C . LEU A 1 67 ? 25.834 12.404 -20.367 1.00 92.56 67 LEU A C 1
ATOM 553 O O . LEU A 1 67 ? 26.722 13.222 -20.609 1.00 92.56 67 LEU A O 1
ATOM 557 N N . LYS A 1 68 ? 25.996 11.096 -20.602 1.00 90.62 68 LYS A N 1
ATOM 558 C CA . LYS A 1 68 ? 27.219 10.548 -21.204 1.00 90.62 68 LYS A CA 1
ATOM 559 C C . LYS A 1 68 ? 27.410 11.055 -22.634 1.00 90.62 68 LYS A C 1
ATOM 561 O O . LYS A 1 68 ? 28.520 11.447 -22.986 1.00 90.62 68 LYS A O 1
ATOM 566 N N . ASN A 1 69 ? 26.343 11.075 -23.431 1.00 86.81 69 ASN A N 1
ATOM 567 C CA . ASN A 1 69 ? 26.396 11.546 -24.812 1.00 86.81 69 ASN A CA 1
ATOM 568 C C . ASN A 1 69 ? 26.760 13.038 -24.890 1.00 86.81 69 ASN A C 1
ATOM 570 O O . ASN A 1 69 ? 27.652 13.413 -25.641 1.00 86.81 69 ASN A O 1
ATOM 574 N N . ASN A 1 70 ? 26.150 13.875 -24.046 1.00 83.44 70 ASN A N 1
ATOM 575 C CA . ASN A 1 70 ? 26.443 15.310 -23.992 1.00 83.44 70 ASN A CA 1
ATOM 576 C C . ASN A 1 70 ? 27.906 15.605 -23.590 1.00 83.44 70 ASN A C 1
ATOM 578 O O . ASN A 1 70 ? 28.549 16.494 -24.145 1.00 83.44 70 ASN A O 1
ATOM 582 N N . LYS A 1 71 ? 28.477 14.825 -22.661 1.00 72.31 71 LYS A N 1
ATOM 583 C CA . LYS A 1 71 ? 29.905 14.942 -22.318 1.00 72.31 71 LYS A CA 1
ATOM 584 C C . LYS A 1 71 ? 30.821 14.561 -23.481 1.00 72.31 71 LYS A C 1
ATOM 586 O O . LYS A 1 71 ? 31.829 15.227 -23.687 1.00 72.31 71 LYS A O 1
ATOM 591 N N . TYR A 1 72 ? 30.479 13.514 -24.233 1.00 68.19 72 TYR A N 1
ATOM 592 C CA . TYR A 1 72 ? 31.265 13.087 -25.392 1.00 68.19 72 TYR A CA 1
ATOM 593 C C . TYR A 1 72 ? 31.279 14.159 -26.492 1.00 68.19 72 TYR A C 1
ATOM 595 O O . TYR A 1 72 ? 32.352 14.520 -26.969 1.00 68.19 72 TYR A O 1
ATOM 603 N N . THR A 1 73 ? 30.124 14.740 -26.831 1.00 70.00 73 THR A N 1
ATOM 604 C CA . THR A 1 73 ? 30.031 15.785 -27.866 1.00 70.00 73 THR A CA 1
ATOM 605 C C . THR A 1 73 ? 30.825 17.047 -27.521 1.00 70.00 73 THR A C 1
ATOM 607 O O . THR A 1 73 ? 31.462 17.607 -28.402 1.00 70.00 73 THR A O 1
ATOM 610 N N . ASN A 1 74 ? 30.858 17.455 -26.247 1.00 67.00 74 ASN A N 1
ATOM 611 C CA . ASN A 1 74 ? 31.638 18.618 -25.794 1.00 67.00 74 ASN A CA 1
ATOM 612 C C . ASN A 1 74 ? 33.156 18.369 -25.731 1.00 67.00 74 ASN A C 1
ATOM 614 O O . ASN A 1 74 ? 33.919 19.317 -25.618 1.00 67.00 74 ASN A O 1
ATOM 618 N N . SER A 1 75 ? 33.608 17.111 -25.758 1.00 59.78 75 SER A N 1
ATOM 619 C CA . SER A 1 75 ? 35.045 16.783 -25.790 1.00 59.78 75 SER A CA 1
ATOM 620 C C . SER A 1 75 ? 35.646 16.775 -27.198 1.00 59.78 75 SER A C 1
ATOM 622 O O . SER A 1 75 ? 36.865 16.705 -27.334 1.00 59.78 75 SER A O 1
ATOM 624 N N . LEU A 1 76 ? 34.800 16.802 -28.234 1.00 56.72 76 LEU A N 1
ATOM 625 C CA . LEU A 1 76 ? 35.208 16.744 -29.640 1.00 56.72 76 LEU A CA 1
ATOM 626 C C . LEU A 1 76 ? 35.153 18.112 -30.352 1.00 56.72 76 LEU A C 1
ATOM 628 O O . LEU A 1 76 ? 35.631 18.206 -31.481 1.00 56.72 76 LEU A O 1
ATOM 632 N N . SER A 1 77 ? 34.552 19.130 -29.722 1.00 49.88 77 SER A N 1
ATOM 633 C CA . SER A 1 77 ? 34.526 20.536 -30.163 1.00 49.88 77 SER A CA 1
ATOM 634 C C . SER A 1 77 ? 35.622 21.346 -29.487 1.00 49.88 77 SER A C 1
ATOM 636 O O . SER A 1 77 ? 36.266 22.156 -30.183 1.00 49.88 77 SER A O 1
#